Protein AF-A0A820DUG7-F1 (afdb_monomer_lite)

Organism: NCBI:txid392033

Secondary structure (DSSP, 8-state):
-HHHHHHHHPBPTTT-SBSS-HHHHHHH-TT---THHHHHHHHHHHTTS-HHHHHHHHHHHHHHHHHHHHHTT----HHHHHHHHHHHHHHTT-TT----HHHHHHHHHHTT-------

InterPro domains:
  IPR006600 HTH CenpB-type DNA-binding domain [PF03221] (88-116)
  IPR006600 HTH CenpB-type DNA-binding domain [PS51253] (46-117)
  IPR006600 HTH CenpB-type DNA-binding domain [SM00674] (52-117)
  IPR009057 Homedomain-like superfamily [SSF46689] (50-112)

pLDDT: mean 90.86, std 7.42, range [44.0, 97.75]

Radius of gyration: 20.87 Å; chains: 1; bounding box: 54×28×51 Å

Structure (mmCIF, N/CA/C/O backbone):
data_AF-A0A820DUG7-F1
#
_entry.id   AF-A0A820DUG7-F1
#
loop_
_atom_site.group_PDB
_atom_site.id
_atom_site.type_symbol
_atom_site.label_atom_id
_atom_site.label_alt_id
_atom_site.label_comp_id
_atom_site.label_asym_id
_atom_site.label_entity_id
_atom_site.label_seq_id
_atom_site.pdbx_PDB_ins_code
_atom_site.Cartn_x
_atom_site.Cartn_y
_atom_site.Cartn_z
_atom_site.occupancy
_atom_site.B_iso_or_equiv
_atom_site.auth_seq_id
_atom_site.auth_comp_id
_atom_site.auth_asym_id
_atom_site.auth_atom_id
_atom_site.pdbx_PDB_model_num
ATOM 1 N N . MET A 1 1 ? 4.275 -0.801 -13.994 1.00 83.00 1 MET A N 1
ATOM 2 C CA . MET A 1 1 ? 5.744 -0.666 -13.839 1.00 83.00 1 MET A CA 1
ATOM 3 C C . MET A 1 1 ? 6.481 -1.793 -14.549 1.00 83.00 1 MET A C 1
ATOM 5 O O . MET A 1 1 ? 7.192 -1.485 -15.493 1.00 83.00 1 MET A O 1
ATOM 9 N N . LYS A 1 2 ? 6.236 -3.064 -14.194 1.00 86.31 2 LYS A N 1
ATOM 10 C CA . LYS A 1 2 ? 6.869 -4.254 -14.802 1.00 86.31 2 LYS A CA 1
ATOM 11 C C . LYS A 1 2 ? 6.912 -4.239 -16.340 1.00 86.31 2 LYS A C 1
ATOM 13 O O . LYS A 1 2 ? 7.987 -4.151 -16.907 1.00 86.31 2 LYS A O 1
ATOM 18 N N . ARG A 1 3 ? 5.758 -4.070 -16.998 1.00 90.38 3 ARG A N 1
ATOM 19 C CA . ARG A 1 3 ? 5.651 -3.943 -18.469 1.00 90.38 3 ARG A CA 1
ATOM 20 C C . ARG A 1 3 ? 6.579 -2.894 -19.108 1.00 90.38 3 ARG A C 1
ATOM 22 O O . ARG A 1 3 ? 7.010 -3.077 -20.239 1.00 90.38 3 ARG A O 1
ATOM 29 N N . VAL A 1 4 ? 6.833 -1.771 -18.430 1.00 91.00 4 VAL A N 1
ATOM 30 C CA . VAL A 1 4 ? 7.718 -0.713 -18.955 1.00 91.00 4 VAL A CA 1
ATOM 31 C C . VAL A 1 4 ? 9.176 -1.152 -18.857 1.00 91.00 4 VAL A C 1
ATOM 33 O O . VAL A 1 4 ? 9.933 -0.937 -19.798 1.00 91.00 4 VAL A O 1
ATOM 36 N N . VAL A 1 5 ? 9.551 -1.761 -17.729 1.00 91.38 5 VAL A N 1
ATOM 37 C CA . VAL A 1 5 ? 10.900 -2.287 -17.487 1.00 91.38 5 VAL A CA 1
ATOM 38 C C . VAL A 1 5 ? 11.205 -3.403 -18.481 1.00 91.38 5 VAL A C 1
ATOM 40 O O . VAL A 1 5 ? 12.170 -3.277 -19.224 1.00 91.38 5 VAL A O 1
ATOM 43 N N . ASP A 1 6 ? 10.320 -4.395 -18.604 1.00 92.19 6 ASP A N 1
ATOM 44 C CA . 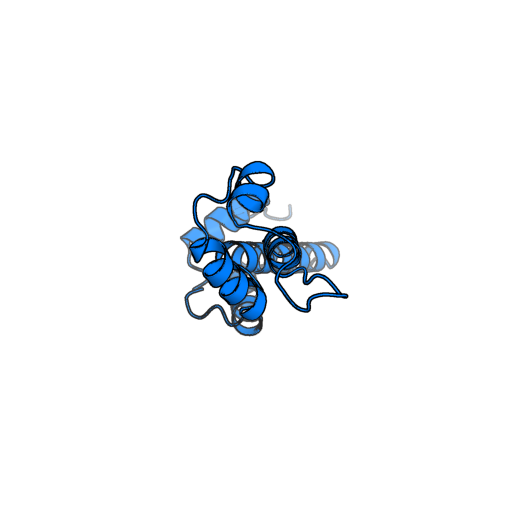ASP A 1 6 ? 10.483 -5.517 -19.539 1.00 92.19 6 ASP A CA 1
ATOM 45 C C . ASP A 1 6 ? 10.647 -5.019 -20.984 1.00 92.19 6 ASP A C 1
ATOM 47 O O . ASP A 1 6 ? 11.536 -5.447 -21.713 1.00 92.19 6 ASP A O 1
ATOM 51 N N . TYR A 1 7 ? 9.838 -4.034 -21.390 1.00 91.56 7 TYR A N 1
ATOM 52 C CA . TYR A 1 7 ? 9.919 -3.438 -22.726 1.00 91.56 7 TYR A CA 1
ATOM 53 C C . TYR A 1 7 ? 11.217 -2.656 -22.975 1.00 91.56 7 TYR A C 1
ATOM 55 O O . TYR A 1 7 ? 11.686 -2.583 -24.115 1.00 91.56 7 TYR A O 1
ATOM 63 N N . TYR A 1 8 ? 11.765 -2.013 -21.941 1.00 89.94 8 TYR A N 1
ATOM 64 C CA . TYR A 1 8 ? 13.037 -1.294 -22.021 1.00 89.94 8 TYR A CA 1
ATOM 65 C C . TYR A 1 8 ? 14.234 -2.257 -22.034 1.00 89.94 8 TYR A C 1
ATOM 67 O O . TYR A 1 8 ? 15.224 -1.983 -22.712 1.00 89.94 8 TYR A O 1
ATOM 75 N N . ASP A 1 9 ? 14.117 -3.383 -21.330 1.00 90.12 9 ASP A N 1
ATOM 76 C CA . ASP A 1 9 ? 15.169 -4.389 -21.171 1.00 90.12 9 ASP A CA 1
ATOM 77 C C . ASP A 1 9 ? 15.180 -5.453 -22.281 1.00 90.12 9 ASP A C 1
ATOM 79 O O . ASP A 1 9 ? 16.089 -6.275 -22.321 1.00 90.12 9 ASP A O 1
ATOM 83 N N . GLU A 1 10 ? 14.249 -5.405 -23.242 1.00 93.06 10 GLU A N 1
ATOM 84 C CA . GLU A 1 10 ? 14.292 -6.253 -24.440 1.00 93.06 10 GLU A CA 1
ATOM 85 C C . GLU A 1 10 ? 15.624 -6.098 -25.207 1.00 93.06 10 GLU A C 1
ATOM 87 O O . GLU A 1 10 ? 15.983 -5.016 -25.692 1.00 93.06 10 GLU A O 1
ATOM 92 N N . ILE A 1 11 ? 16.331 -7.217 -25.376 1.00 92.44 11 ILE A N 1
ATOM 93 C CA . ILE A 1 11 ? 17.589 -7.326 -26.124 1.00 92.44 11 ILE A CA 1
ATOM 94 C C . ILE A 1 11 ? 17.309 -7.906 -27.514 1.00 92.44 11 ILE A C 1
ATOM 96 O O . ILE A 1 11 ? 16.408 -8.724 -27.698 1.00 92.44 11 ILE A O 1
ATOM 100 N N . ASN A 1 12 ? 18.056 -7.452 -28.521 1.00 89.25 12 ASN A N 1
ATOM 101 C CA . ASN A 1 12 ? 18.016 -8.049 -29.849 1.00 89.25 12 ASN A CA 1
ATOM 102 C C . ASN A 1 12 ? 18.851 -9.348 -29.848 1.00 89.25 12 ASN A C 1
ATOM 104 O O . ASN A 1 12 ? 20.048 -9.275 -29.556 1.00 89.25 12 ASN A O 1
ATOM 108 N N . PRO A 1 13 ? 18.265 -10.507 -30.202 1.00 87.19 13 PRO A N 1
ATOM 109 C CA . PRO A 1 13 ? 18.931 -11.806 -30.086 1.00 87.19 13 PRO A CA 1
ATOM 110 C C . PRO A 1 13 ? 20.164 -11.951 -30.987 1.00 87.19 13 PRO A C 1
ATOM 112 O O . PRO A 1 13 ? 21.055 -12.724 -30.667 1.00 87.19 13 PRO A O 1
ATOM 115 N N . ILE A 1 14 ? 20.244 -11.192 -32.086 1.00 87.06 14 ILE A N 1
ATOM 116 C CA . ILE A 1 14 ? 21.338 -11.296 -33.065 1.00 87.06 14 ILE A CA 1
ATOM 117 C C . ILE A 1 14 ? 22.529 -10.427 -32.654 1.00 87.06 14 ILE A C 1
ATOM 119 O O . ILE A 1 14 ? 23.681 -10.813 -32.798 1.00 87.06 14 ILE A O 1
ATOM 123 N N . THR A 1 15 ? 22.256 -9.220 -32.156 1.00 87.12 15 THR A N 1
ATOM 124 C CA . THR A 1 15 ? 23.304 -8.218 -31.890 1.00 87.12 15 THR A CA 1
ATOM 125 C C . THR A 1 15 ? 23.707 -8.134 -30.421 1.00 87.12 15 THR A C 1
ATOM 127 O O . THR A 1 15 ? 24.662 -7.429 -30.104 1.00 87.12 15 THR A O 1
ATOM 130 N N . GLY A 1 16 ? 22.953 -8.763 -29.509 1.00 85.75 16 GLY A N 1
ATOM 131 C CA . GLY A 1 16 ? 23.168 -8.697 -28.056 1.00 85.75 16 GLY A CA 1
ATOM 132 C C . GLY A 1 16 ? 22.956 -7.305 -27.442 1.00 85.75 16 GLY A C 1
ATOM 133 O O . GLY A 1 16 ? 23.074 -7.122 -26.233 1.00 85.75 16 GLY A O 1
ATOM 134 N N . LYS A 1 17 ? 22.625 -6.300 -28.259 1.00 87.38 17 LYS A N 1
ATOM 135 C CA . LYS A 1 17 ? 22.383 -4.919 -27.833 1.00 87.38 17 LYS A CA 1
ATOM 136 C C . LYS A 1 17 ? 20.914 -4.722 -27.478 1.00 87.38 17 LYS A C 1
ATOM 138 O O . LYS A 1 17 ? 20.031 -5.422 -27.978 1.00 87.38 17 LYS A O 1
ATOM 143 N N . ARG A 1 18 ? 20.636 -3.707 -26.653 1.00 87.25 18 ARG A N 1
ATOM 144 C CA . ARG A 1 18 ? 19.258 -3.277 -26.374 1.00 87.25 18 ARG A CA 1
ATOM 145 C C . ARG A 1 18 ? 18.515 -3.029 -27.681 1.00 87.25 18 ARG A C 1
ATOM 147 O O . ARG A 1 18 ? 18.994 -2.299 -28.548 1.00 8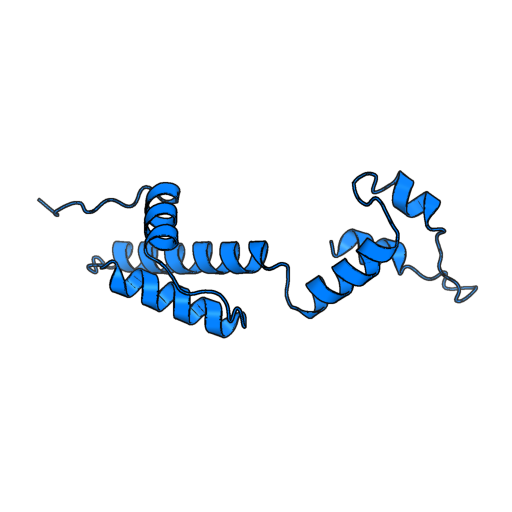7.25 18 ARG A O 1
ATOM 154 N N . LYS A 1 19 ? 17.318 -3.597 -27.788 1.00 90.94 19 LYS A N 1
ATOM 155 C CA . LYS A 1 19 ? 16.495 -3.532 -28.996 1.00 90.94 19 LYS A CA 1
ATOM 156 C C . LYS A 1 19 ? 15.990 -2.119 -29.285 1.00 90.94 19 LYS A C 1
ATOM 158 O O . LYS A 1 19 ? 15.736 -1.788 -30.439 1.00 90.94 19 LYS A O 1
ATOM 163 N N . ARG A 1 20 ? 15.804 -1.287 -28.252 1.00 89.00 20 ARG A N 1
ATOM 164 C CA . ARG A 1 20 ? 15.128 0.014 -28.368 1.00 89.00 20 ARG A CA 1
ATOM 165 C C . ARG A 1 20 ? 15.922 1.149 -27.738 1.00 89.00 20 ARG A C 1
ATOM 167 O O . ARG A 1 20 ? 16.523 1.001 -26.678 1.00 89.00 20 ARG A O 1
ATOM 174 N N . LYS A 1 21 ? 15.854 2.319 -28.379 1.00 91.31 21 LYS A N 1
ATOM 175 C CA . LYS A 1 21 ? 16.327 3.587 -27.812 1.00 91.31 21 LYS A CA 1
ATOM 176 C C . LYS A 1 21 ? 15.297 4.131 -26.821 1.00 91.31 21 LYS A C 1
ATOM 178 O O . LYS A 1 21 ? 14.101 3.863 -26.939 1.00 91.31 21 LYS A O 1
ATOM 183 N N . TRP A 1 22 ? 15.750 4.972 -25.891 1.00 90.00 22 TRP A N 1
ATOM 184 C CA . TRP A 1 22 ? 14.875 5.613 -24.906 1.00 90.00 22 TRP A CA 1
ATOM 185 C C . TRP A 1 22 ? 13.701 6.375 -25.542 1.00 90.00 22 TRP A C 1
ATOM 187 O O . TRP A 1 22 ? 12.574 6.245 -25.076 1.00 90.00 22 TRP A O 1
ATOM 197 N N . GLN A 1 23 ? 13.935 7.107 -26.636 1.00 91.81 23 GLN A N 1
ATOM 198 C CA . GLN A 1 23 ? 12.882 7.884 -27.307 1.00 91.81 23 GLN A CA 1
ATOM 199 C C . GLN A 1 23 ? 11.693 7.012 -27.741 1.00 91.81 23 GLN A C 1
ATOM 201 O O . GLN A 1 23 ? 10.541 7.396 -27.561 1.00 91.81 23 GLN A O 1
ATOM 206 N N . THR A 1 24 ? 11.955 5.791 -28.214 1.00 92.56 24 THR A N 1
ATOM 207 C CA . THR A 1 24 ? 10.912 4.818 -28.575 1.00 92.56 24 THR A CA 1
ATOM 208 C C . THR A 1 24 ? 10.103 4.369 -27.355 1.00 92.56 24 THR A C 1
ATOM 210 O O . THR A 1 24 ? 8.893 4.164 -27.445 1.00 92.56 24 THR A O 1
ATOM 213 N N . VAL A 1 25 ? 10.756 4.221 -26.200 1.00 91.38 25 VAL A N 1
ATOM 214 C CA . VAL A 1 25 ? 10.090 3.870 -24.937 1.00 91.38 25 VAL A CA 1
ATOM 215 C C . VAL A 1 25 ? 9.239 5.033 -24.433 1.00 91.38 25 VAL A C 1
ATOM 217 O O . VAL A 1 25 ? 8.081 4.808 -24.089 1.00 91.38 25 VAL A O 1
ATOM 220 N N . LYS A 1 26 ? 9.754 6.268 -24.480 1.00 93.06 26 LYS A N 1
ATOM 221 C CA . LYS A 1 26 ? 9.015 7.486 -24.112 1.00 93.06 26 LYS A CA 1
ATOM 222 C C . LYS A 1 26 ? 7.777 7.696 -24.987 1.00 93.06 26 LYS A C 1
ATOM 224 O O . LYS A 1 26 ? 6.716 8.015 -24.462 1.00 93.06 26 LYS A O 1
ATOM 229 N N . HIS A 1 27 ? 7.883 7.463 -26.296 1.00 93.19 27 HIS A N 1
ATOM 230 C CA . HIS A 1 27 ? 6.748 7.583 -27.214 1.00 93.19 27 HIS A CA 1
ATOM 231 C C . HIS A 1 27 ? 5.607 6.617 -26.854 1.00 93.19 27 HIS A C 1
ATOM 233 O O . HIS A 1 27 ? 4.443 7.007 -26.846 1.00 93.19 27 HIS A O 1
ATOM 239 N N . ARG A 1 28 ? 5.931 5.362 -26.506 1.00 93.06 28 ARG A N 1
ATOM 240 C CA . ARG A 1 28 ? 4.931 4.360 -26.096 1.00 93.06 28 ARG A CA 1
ATOM 241 C C . ARG A 1 28 ? 4.394 4.607 -24.686 1.00 93.06 28 ARG A C 1
ATOM 243 O O . ARG A 1 28 ? 3.217 4.386 -24.422 1.00 93.06 28 ARG A O 1
ATOM 250 N N . PHE A 1 29 ? 5.262 5.024 -23.771 1.00 92.50 29 PHE A N 1
ATOM 251 C CA . PHE A 1 29 ? 4.949 5.225 -22.362 1.00 92.50 29 PHE A CA 1
ATOM 252 C C . PHE A 1 29 ? 5.113 6.695 -21.989 1.00 92.50 29 PHE A C 1
ATOM 254 O O . PHE A 1 29 ? 5.984 7.058 -21.203 1.00 92.50 29 PHE A O 1
ATOM 261 N N . GLN A 1 30 ? 4.225 7.532 -22.524 1.00 91.56 30 GLN A N 1
ATOM 262 C CA . GLN A 1 30 ? 4.284 8.991 -22.370 1.00 91.56 30 GLN A CA 1
ATOM 263 C C . GLN A 1 30 ? 4.260 9.456 -20.904 1.00 91.56 30 GLN A C 1
ATOM 265 O O . GLN A 1 30 ? 4.826 10.491 -20.568 1.00 91.56 30 GLN A O 1
ATOM 270 N N . ARG A 1 31 ? 3.665 8.657 -20.006 1.00 91.81 31 ARG A N 1
ATOM 271 C CA . ARG A 1 31 ? 3.618 8.925 -18.556 1.00 91.81 31 ARG A CA 1
ATOM 272 C C . ARG A 1 31 ? 4.957 8.704 -17.840 1.00 91.81 31 ARG A C 1
ATOM 274 O O . ARG A 1 31 ? 5.046 8.990 -16.651 1.00 91.81 31 ARG A O 1
ATOM 281 N N . VAL A 1 32 ? 5.974 8.161 -18.516 1.00 91.00 32 VAL A N 1
ATOM 282 C CA . VAL A 1 32 ? 7.310 7.926 -17.951 1.00 91.00 32 VAL A CA 1
ATOM 283 C C . VAL A 1 32 ? 8.253 9.015 -18.474 1.00 91.00 32 VAL A C 1
ATOM 285 O O . VAL A 1 32 ? 8.715 8.935 -19.612 1.00 91.00 32 VAL A O 1
ATOM 288 N N . PRO A 1 33 ? 8.542 10.052 -17.671 1.00 87.94 33 PRO A N 1
ATOM 289 C CA . PRO A 1 33 ? 9.185 11.263 -18.173 1.00 87.94 33 PRO A CA 1
ATOM 290 C C . PRO A 1 33 ? 10.667 11.063 -18.505 1.00 87.94 33 PRO A C 1
ATOM 292 O O . PRO A 1 33 ? 11.168 11.652 -19.464 1.00 87.94 33 PRO A O 1
ATOM 295 N N . ASN A 1 34 ? 11.376 10.235 -17.729 1.00 90.44 34 ASN A N 1
ATOM 296 C CA . ASN A 1 34 ? 12.826 10.090 -17.824 1.00 90.44 34 ASN A CA 1
ATOM 297 C C . ASN A 1 34 ? 13.299 8.620 -17.725 1.00 90.44 34 ASN A C 1
ATOM 299 O O . ASN A 1 34 ? 12.590 7.778 -17.165 1.00 90.44 34 ASN A O 1
ATOM 303 N N . PRO A 1 35 ? 14.511 8.299 -18.226 1.00 88.38 35 PRO A N 1
ATOM 304 C CA . PRO A 1 35 ? 15.075 6.950 -18.131 1.00 88.38 35 PRO A CA 1
ATOM 305 C C . PRO A 1 35 ? 15.356 6.516 -16.688 1.00 88.38 35 PRO A C 1
ATOM 307 O O . PRO A 1 35 ? 15.301 5.330 -16.374 1.00 88.38 35 PRO A O 1
ATOM 310 N N . GLN A 1 36 ? 15.637 7.466 -15.792 1.00 90.06 36 GLN A N 1
ATOM 311 C CA . GLN A 1 36 ? 15.916 7.193 -14.377 1.00 90.06 36 GLN A CA 1
ATOM 312 C C . GLN A 1 36 ? 14.717 6.545 -13.663 1.00 90.06 36 GLN A C 1
ATOM 314 O O . GLN A 1 36 ? 14.899 5.760 -12.729 1.00 90.06 36 GLN A O 1
ATOM 319 N N . CYS A 1 37 ? 13.491 6.796 -14.139 1.00 91.12 37 CYS A N 1
ATOM 320 C CA . CYS A 1 37 ? 12.293 6.105 -13.674 1.00 91.12 37 CYS A CA 1
ATOM 321 C C . CYS A 1 37 ? 12.398 4.587 -13.842 1.00 91.12 37 CYS A C 1
ATOM 323 O O . CYS A 1 37 ? 11.877 3.868 -12.998 1.00 91.12 37 CYS A O 1
ATOM 325 N N . ILE A 1 38 ? 13.095 4.083 -14.867 1.00 91.69 38 ILE A N 1
ATOM 326 C CA . ILE A 1 38 ? 13.277 2.639 -15.069 1.00 91.69 38 ILE A CA 1
ATOM 327 C C . ILE A 1 38 ? 14.076 2.036 -13.914 1.0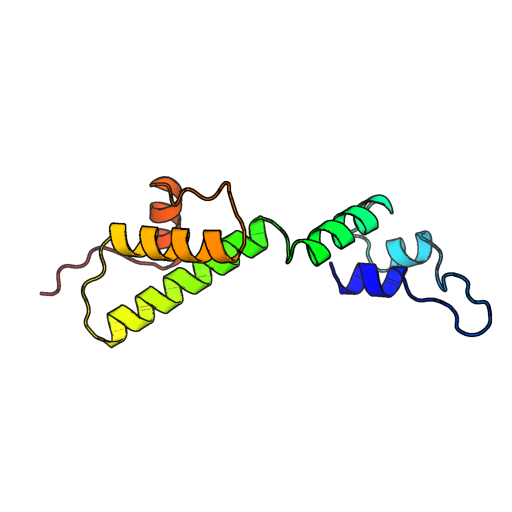0 91.69 38 ILE A C 1
ATOM 329 O O . ILE A 1 38 ? 13.644 1.048 -13.327 1.00 91.69 38 ILE A O 1
ATOM 333 N N . THR A 1 39 ? 15.182 2.669 -13.514 1.00 91.44 39 THR A N 1
ATOM 334 C CA . THR A 1 39 ? 15.970 2.241 -12.347 1.00 91.44 39 THR A CA 1
ATOM 335 C C . THR A 1 39 ? 15.125 2.249 -11.075 1.00 91.44 39 THR A C 1
ATOM 337 O O . THR A 1 39 ? 15.167 1.303 -10.291 1.00 91.44 39 THR A O 1
ATOM 340 N N . ARG A 1 40 ? 14.304 3.287 -10.879 1.00 91.12 40 ARG A N 1
ATOM 341 C CA . ARG A 1 40 ? 13.371 3.368 -9.746 1.00 91.12 40 ARG A CA 1
ATOM 342 C C . ARG A 1 40 ? 12.309 2.262 -9.793 1.00 91.12 40 ARG A C 1
ATOM 344 O O . ARG A 1 40 ? 12.005 1.672 -8.762 1.00 91.12 40 ARG A O 1
ATOM 351 N N . PHE A 1 41 ? 11.771 1.953 -10.971 1.00 92.50 41 PHE A N 1
ATOM 352 C CA . PHE A 1 41 ? 10.808 0.868 -11.153 1.00 92.50 41 PHE A CA 1
ATOM 353 C C . PHE A 1 41 ? 11.425 -0.501 -10.876 1.00 92.50 41 PHE A C 1
ATOM 355 O O . PHE A 1 41 ? 10.749 -1.310 -10.251 1.00 92.50 41 PHE A O 1
ATOM 362 N N . ARG A 1 42 ? 12.686 -0.747 -11.258 1.00 91.50 42 ARG A N 1
ATOM 363 C CA . ARG A 1 42 ? 13.403 -1.982 -10.891 1.00 91.50 42 ARG A CA 1
ATOM 364 C C . ARG A 1 42 ? 13.487 -2.146 -9.379 1.00 91.50 42 ARG A C 1
ATOM 366 O O . ARG A 1 42 ? 13.009 -3.151 -8.870 1.00 91.50 42 ARG A O 1
ATOM 373 N N . LYS A 1 43 ? 13.927 -1.102 -8.665 1.00 91.31 43 LYS A N 1
ATOM 374 C CA . LYS A 1 43 ? 13.953 -1.098 -7.191 1.00 91.31 43 LYS A CA 1
ATOM 375 C C . LYS A 1 43 ? 12.584 -1.401 -6.582 1.00 91.31 43 LYS A C 1
ATOM 377 O O . LYS A 1 43 ? 12.497 -2.121 -5.598 1.00 91.31 43 LYS A O 1
ATOM 382 N N . TYR A 1 44 ? 11.504 -0.863 -7.151 1.00 90.69 44 TYR A N 1
ATOM 383 C CA . TYR A 1 44 ? 10.152 -1.167 -6.677 1.00 90.6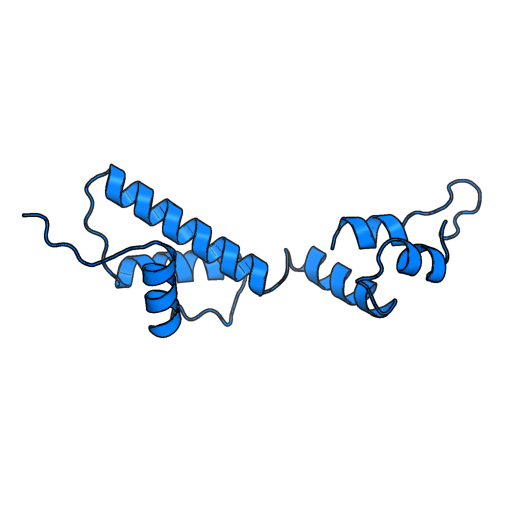9 44 TYR A CA 1
ATOM 384 C C . TYR A 1 44 ? 9.722 -2.596 -6.969 1.00 90.69 44 TYR A C 1
ATOM 386 O O . TYR A 1 44 ? 9.068 -3.191 -6.128 1.00 90.69 44 TYR A O 1
ATOM 394 N N . ILE A 1 45 ? 10.073 -3.154 -8.125 1.00 88.94 45 ILE A N 1
ATOM 395 C CA . ILE A 1 45 ? 9.758 -4.548 -8.451 1.00 88.94 45 ILE A CA 1
ATOM 396 C C . ILE A 1 45 ? 10.522 -5.491 -7.515 1.00 88.94 45 ILE A C 1
ATOM 398 O O . ILE A 1 45 ? 9.906 -6.374 -6.930 1.00 88.94 45 ILE A O 1
ATOM 402 N N . GLU A 1 46 ? 11.819 -5.254 -7.311 1.00 88.62 46 GLU A N 1
ATOM 403 C CA . GLU A 1 46 ? 12.662 -6.007 -6.372 1.00 88.62 46 GLU A CA 1
ATOM 404 C C . GLU A 1 46 ? 12.149 -5.902 -4.930 1.00 88.62 46 GLU A C 1
ATOM 406 O O . GLU A 1 46 ? 12.089 -6.895 -4.215 1.00 88.62 46 GLU A O 1
ATOM 411 N N . ALA A 1 47 ? 11.696 -4.716 -4.512 1.00 86.25 47 ALA A N 1
ATOM 412 C CA . ALA A 1 47 ? 11.124 -4.498 -3.185 1.00 86.25 47 ALA A CA 1
ATOM 413 C C . ALA A 1 47 ? 9.698 -5.062 -3.011 1.00 86.25 47 ALA A C 1
ATOM 415 O O . ALA A 1 47 ? 9.093 -4.840 -1.957 1.00 86.25 47 ALA A O 1
ATOM 416 N N . GLY A 1 48 ? 9.137 -5.749 -4.013 1.00 84.75 48 GLY A N 1
ATOM 417 C CA . GLY A 1 48 ? 7.794 -6.336 -3.953 1.00 84.75 48 GLY A CA 1
ATOM 418 C C . GLY A 1 48 ? 6.655 -5.327 -4.129 1.00 84.75 48 GLY A C 1
ATOM 419 O O . GLY A 1 48 ? 5.554 -5.544 -3.643 1.00 84.75 48 GLY A O 1
ATOM 420 N N . GLY A 1 49 ? 6.913 -4.200 -4.788 1.00 89.06 49 GLY A N 1
ATOM 421 C CA . GLY A 1 49 ? 5.935 -3.160 -5.098 1.00 89.06 49 GLY A CA 1
ATOM 422 C C . GLY A 1 49 ? 6.244 -1.803 -4.467 1.00 89.06 49 GLY A C 1
ATOM 423 O O . GLY A 1 49 ? 7.221 -1.594 -3.747 1.00 89.06 49 GLY A O 1
ATOM 424 N N . THR A 1 50 ? 5.384 -0.833 -4.764 1.00 90.69 50 THR A N 1
ATOM 425 C CA . THR A 1 50 ? 5.449 0.508 -4.161 1.00 90.69 50 THR A CA 1
ATOM 426 C C . THR A 1 50 ? 4.867 0.518 -2.751 1.00 90.69 50 THR A C 1
ATOM 428 O O . THR A 1 50 ? 4.007 -0.292 -2.422 1.00 90.69 50 THR A O 1
ATOM 431 N N . LYS A 1 51 ? 5.263 1.500 -1.928 1.00 89.75 51 LYS A N 1
ATOM 432 C CA . LYS A 1 51 ? 4.685 1.704 -0.585 1.00 89.75 51 LYS A CA 1
ATOM 433 C C . LYS A 1 51 ? 3.156 1.789 -0.622 1.00 89.75 51 LYS A C 1
ATOM 435 O O . LYS A 1 51 ? 2.507 1.183 0.216 1.00 89.75 51 LYS A O 1
ATOM 440 N N . LYS A 1 52 ? 2.594 2.493 -1.614 1.00 90.50 52 LYS A N 1
ATOM 441 C CA . LYS A 1 52 ? 1.142 2.578 -1.806 1.00 90.50 52 LYS A CA 1
ATOM 442 C C . LYS A 1 52 ? 0.525 1.202 -2.063 1.00 90.50 52 LYS A C 1
ATOM 444 O O . LYS A 1 52 ? -0.395 0.847 -1.349 1.00 90.50 52 LYS A O 1
ATOM 449 N N . GLN A 1 53 ? 1.060 0.436 -3.015 1.00 92.19 53 GLN A N 1
ATOM 450 C CA . 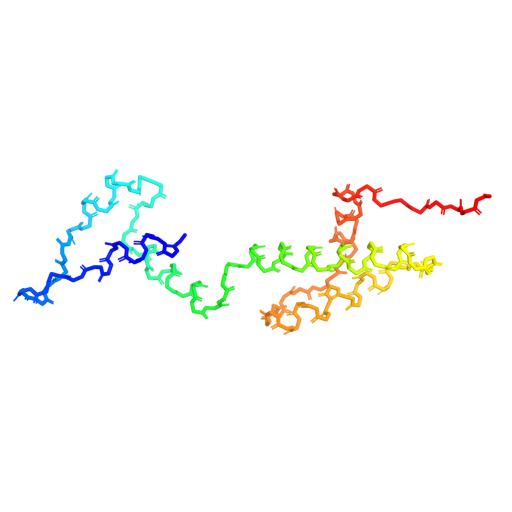GLN A 1 53 ? 0.557 -0.913 -3.306 1.00 92.19 53 GLN A CA 1
ATOM 451 C C . GLN A 1 53 ? 0.581 -1.800 -2.066 1.00 92.19 53 GLN A C 1
ATOM 453 O O . GLN A 1 53 ? -0.418 -2.416 -1.754 1.00 92.19 53 GLN A O 1
ATOM 458 N N . LYS A 1 54 ? 1.670 -1.772 -1.297 1.00 93.12 54 LYS A N 1
ATOM 459 C CA . LYS A 1 54 ? 1.757 -2.546 -0.057 1.00 93.12 54 LYS A CA 1
ATOM 460 C C . LYS A 1 54 ? 0.739 -2.106 1.000 1.00 93.12 54 LYS A C 1
ATOM 462 O O . LYS A 1 54 ? 0.244 -2.941 1.740 1.00 93.12 54 LYS A O 1
ATOM 467 N N . ILE A 1 55 ? 0.439 -0.809 1.106 1.00 93.25 55 ILE A N 1
ATOM 468 C CA . ILE A 1 55 ? -0.629 -0.317 1.994 1.00 93.25 55 ILE A CA 1
ATOM 469 C C . ILE A 1 55 ? -1.996 -0.786 1.487 1.00 93.25 55 ILE A C 1
ATOM 471 O O . ILE A 1 55 ? -2.814 -1.208 2.297 1.00 93.25 55 ILE A O 1
ATOM 475 N N . ASP A 1 56 ? -2.224 -0.737 0.174 1.00 94.00 56 ASP A N 1
ATOM 476 C CA . ASP A 1 56 ? -3.449 -1.239 -0.449 1.00 94.00 56 ASP A CA 1
ATOM 477 C C . ASP A 1 56 ? -3.579 -2.771 -0.211 1.00 94.00 56 ASP A C 1
ATOM 479 O O . ASP A 1 56 ? -4.655 -3.248 0.129 1.00 94.00 56 ASP A O 1
ATOM 483 N N . ASP A 1 57 ? -2.481 -3.537 -0.250 1.00 95.12 57 ASP A N 1
ATOM 484 C CA . ASP A 1 57 ? -2.460 -4.975 0.073 1.00 95.12 57 ASP A CA 1
ATOM 485 C C . ASP A 1 57 ? -2.784 -5.251 1.554 1.00 95.12 57 ASP A C 1
ATOM 487 O O . ASP A 1 57 ? -3.469 -6.223 1.877 1.00 95.12 57 ASP A O 1
ATOM 491 N N . VAL A 1 58 ? -2.299 -4.402 2.472 1.00 96.25 58 VAL A N 1
ATOM 492 C CA . VAL A 1 58 ? -2.685 -4.458 3.894 1.00 96.25 58 VAL A CA 1
ATOM 493 C C . VAL A 1 58 ? -4.178 -4.186 4.046 1.00 96.25 58 VAL A C 1
ATOM 495 O O . VAL A 1 58 ? -4.846 -4.896 4.790 1.00 96.25 58 VAL A O 1
ATOM 498 N N . ASP A 1 59 ? -4.699 -3.180 3.347 1.00 95.81 59 ASP A N 1
ATOM 499 C CA . ASP A 1 59 ? -6.112 -2.800 3.383 1.00 95.81 59 ASP A CA 1
ATOM 500 C C . ASP A 1 59 ? -7.019 -3.954 2.933 1.00 95.81 59 ASP A C 1
ATOM 502 O O . ASP A 1 59 ? -7.920 -4.348 3.673 1.00 95.81 59 ASP A O 1
ATOM 506 N N . ILE A 1 60 ? -6.704 -4.562 1.784 1.00 97.06 60 ILE A N 1
ATOM 507 C CA . ILE A 1 60 ? -7.424 -5.721 1.239 1.00 97.06 60 ILE A CA 1
ATOM 508 C C . ILE A 1 60 ? -7.394 -6.889 2.228 1.00 97.06 60 ILE A C 1
ATOM 510 O O . ILE A 1 60 ? -8.433 -7.473 2.519 1.00 97.06 60 ILE A O 1
ATOM 514 N N . TYR A 1 61 ? -6.221 -7.207 2.783 1.00 97.75 61 TYR A N 1
ATOM 515 C CA . TYR A 1 61 ? -6.083 -8.298 3.748 1.00 97.75 61 TYR A CA 1
ATOM 516 C C . TYR A 1 61 ? -6.926 -8.081 5.010 1.00 97.75 61 TYR A C 1
ATOM 518 O O . TYR A 1 61 ? -7.590 -9.000 5.478 1.00 97.75 61 TYR A O 1
ATOM 526 N N . VAL A 1 62 ? -6.900 -6.877 5.587 1.00 97.38 62 VAL A N 1
ATOM 527 C CA . VAL A 1 62 ? -7.660 -6.584 6.812 1.00 97.38 62 VAL A CA 1
ATOM 528 C C . VAL A 1 62 ? -9.160 -6.656 6.544 1.00 97.38 62 VAL A C 1
ATOM 530 O O . VAL A 1 62 ? -9.901 -7.148 7.394 1.00 97.38 62 VAL A O 1
ATOM 533 N N . TYR A 1 63 ? -9.605 -6.196 5.374 1.00 97.19 63 TYR A N 1
ATOM 534 C CA . TYR A 1 63 ? -11.008 -6.278 4.987 1.00 97.19 63 TYR A CA 1
ATOM 535 C C . TYR A 1 63 ? -11.471 -7.725 4.781 1.00 97.19 63 TYR A C 1
ATOM 537 O O . TYR A 1 63 ? -12.509 -8.111 5.308 1.00 97.19 63 TYR A O 1
ATOM 545 N N . ASP A 1 64 ? -10.663 -8.554 4.125 1.00 97.44 64 ASP A N 1
ATOM 546 C CA . ASP A 1 64 ? -10.929 -9.987 3.967 1.00 97.44 64 ASP A CA 1
ATOM 547 C C . ASP A 1 64 ? -11.064 -10.703 5.326 1.00 97.44 64 ASP A C 1
ATOM 549 O O . ASP A 1 64 ? -12.035 -11.415 5.578 1.00 97.44 64 ASP A O 1
ATOM 553 N N . GLN A 1 65 ? -10.154 -10.431 6.271 1.00 96.94 65 GLN A N 1
ATOM 554 C CA . GLN A 1 65 ? -10.254 -10.964 7.637 1.00 96.94 65 GLN A CA 1
ATOM 555 C C . GLN A 1 65 ? -11.514 -10.485 8.372 1.00 96.94 65 GLN A C 1
ATOM 557 O O . GLN A 1 65 ? -12.123 -11.248 9.124 1.00 96.94 65 GLN A O 1
ATOM 562 N N . PHE A 1 66 ? -11.920 -9.234 8.151 1.00 95.56 66 PHE A N 1
ATOM 563 C CA . PHE A 1 66 ? -13.150 -8.691 8.714 1.00 95.56 66 PHE A CA 1
ATOM 564 C C . PHE A 1 66 ? -14.392 -9.393 8.156 1.00 95.56 66 PHE A C 1
ATOM 566 O O . PHE A 1 66 ? -15.234 -9.826 8.942 1.00 95.56 66 PHE A O 1
ATOM 573 N N . GLU A 1 67 ? -14.494 -9.560 6.836 1.00 95.31 67 GLU A N 1
ATOM 574 C CA . GLU A 1 67 ? -15.597 -10.286 6.194 1.00 95.31 67 GLU A CA 1
ATOM 575 C C . GLU A 1 67 ? -15.657 -11.736 6.687 1.00 95.31 67 GLU A C 1
ATOM 577 O O . GLU A 1 67 ? -16.717 -12.210 7.098 1.00 95.31 67 GLU A O 1
ATOM 582 N N . HIS A 1 68 ? -14.513 -12.420 6.778 1.00 95.94 68 HIS A N 1
ATOM 583 C CA . HIS A 1 68 ? -14.440 -13.756 7.369 1.00 95.94 68 HIS A CA 1
ATOM 584 C C . HIS A 1 68 ? -14.954 -13.794 8.813 1.00 95.94 68 HIS A C 1
ATOM 586 O O . HIS A 1 68 ? -15.718 -14.692 9.171 1.00 95.94 68 HIS A O 1
ATOM 592 N N . ALA A 1 69 ? -14.581 -12.833 9.657 1.00 94.56 69 ALA A N 1
ATOM 593 C CA . ALA A 1 69 ? -15.084 -12.762 11.026 1.00 94.56 69 ALA A CA 1
ATOM 594 C C . ALA A 1 69 ? -16.597 -12.489 11.070 1.00 94.56 69 ALA A C 1
ATOM 596 O O . ALA A 1 69 ? -17.309 -13.124 11.851 1.00 94.56 69 ALA A O 1
ATOM 597 N N . ARG A 1 70 ? -17.111 -11.620 10.187 1.00 91.38 70 ARG A N 1
ATOM 598 C CA . ARG A 1 70 ? -18.551 -11.353 10.063 1.00 91.38 70 ARG A CA 1
ATOM 599 C C . ARG A 1 70 ? -19.338 -12.582 9.632 1.00 91.38 70 ARG A C 1
ATOM 601 O O . ARG A 1 70 ? -20.376 -12.855 10.229 1.00 91.38 70 ARG A O 1
ATOM 608 N N . HIS A 1 71 ? -18.848 -13.324 8.641 1.00 93.50 71 HIS A N 1
ATOM 609 C CA . HIS A 1 71 ? -19.472 -14.566 8.179 1.00 93.50 71 HIS A CA 1
ATOM 610 C C . HIS A 1 71 ? -19.542 -15.632 9.277 1.00 93.50 71 HIS A C 1
ATOM 612 O O . HIS A 1 71 ? -20.482 -16.419 9.305 1.00 93.50 71 HIS A O 1
ATOM 618 N N . ASN A 1 72 ? -18.587 -15.621 10.209 1.00 94.31 72 ASN A N 1
ATOM 619 C CA . ASN A 1 72 ? -18.556 -16.513 11.367 1.00 94.31 72 ASN A CA 1
ATOM 620 C C . ASN A 1 72 ? -19.264 -15.939 12.610 1.00 94.31 72 ASN A C 1
ATOM 622 O O . ASN A 1 72 ? -19.130 -16.498 13.695 1.00 94.31 72 ASN A O 1
ATOM 626 N N . PHE A 1 73 ? -19.992 -14.823 12.477 1.00 90.56 73 PHE A N 1
ATOM 627 C CA . PHE A 1 73 ? -20.688 -14.137 13.575 1.00 90.56 73 PHE A CA 1
ATOM 628 C C . PHE A 1 73 ? -19.779 -13.750 14.757 1.00 90.56 73 PHE A C 1
ATOM 630 O O . PHE A 1 73 ? -20.234 -13.629 15.895 1.00 90.56 73 PHE A O 1
ATOM 637 N N . LEU A 1 74 ? -18.489 -13.526 14.497 1.00 91.19 74 LEU A N 1
ATOM 638 C CA . LEU A 1 74 ? -17.529 -13.092 15.507 1.00 91.19 74 LEU A CA 1
ATOM 639 C C . LEU A 1 74 ? -17.591 -11.570 15.687 1.00 91.19 74 LEU A C 1
ATOM 641 O O . LEU A 1 74 ? -17.688 -10.811 14.720 1.00 91.19 74 LEU A O 1
ATOM 645 N N . SER A 1 75 ? -17.493 -11.114 16.938 1.00 90.31 75 SER A N 1
ATOM 646 C CA . SER A 1 75 ? -17.321 -9.691 17.243 1.00 90.31 75 SER A CA 1
ATOM 647 C C . SER A 1 75 ? -15.914 -9.250 16.850 1.00 90.31 75 SER A C 1
ATOM 649 O O . SER A 1 75 ? -14.935 -9.873 17.258 1.00 90.31 75 SER A O 1
ATOM 651 N N . VAL A 1 76 ? -15.813 -8.165 16.081 1.00 92.25 76 VAL A N 1
ATOM 652 C CA . VAL A 1 76 ? -14.534 -7.563 15.690 1.00 92.25 76 VAL A CA 1
ATOM 653 C C . VAL A 1 76 ? -14.420 -6.191 16.328 1.00 92.25 76 VAL A C 1
ATOM 655 O O . VAL A 1 76 ? -15.274 -5.326 16.119 1.00 92.25 76 VAL A O 1
ATOM 658 N N . HIS A 1 77 ? -13.343 -5.977 17.074 1.00 92.25 77 HIS A N 1
ATOM 659 C CA . HIS A 1 77 ? -13.033 -4.687 17.666 1.00 92.25 77 HIS A CA 1
ATOM 660 C C . HIS A 1 77 ? -11.952 -3.953 16.870 1.00 92.25 77 HIS A C 1
ATOM 662 O O . HIS A 1 77 ? -11.171 -4.533 16.115 1.00 92.25 77 HIS A O 1
ATOM 668 N N . ASP A 1 78 ? -11.857 -2.642 17.090 1.00 93.75 78 ASP A N 1
ATOM 669 C CA . ASP A 1 78 ? -10.846 -1.782 16.466 1.00 93.75 78 ASP A CA 1
ATOM 670 C C . ASP A 1 78 ? -9.407 -2.284 16.709 1.00 93.75 78 ASP A C 1
ATOM 672 O O . ASP A 1 78 ? -8.534 -2.124 15.851 1.00 93.75 78 ASP A O 1
ATOM 676 N N . ILE A 1 79 ? -9.153 -2.925 17.857 1.00 94.38 79 ILE A N 1
ATOM 677 C CA . ILE A 1 79 ? -7.854 -3.531 18.176 1.00 94.38 79 ILE A CA 1
ATOM 678 C C . ILE A 1 79 ? -7.518 -4.716 17.260 1.00 94.38 79 ILE A C 1
ATOM 680 O O . ILE A 1 79 ? -6.351 -4.901 16.913 1.00 94.38 79 ILE A O 1
ATOM 684 N N . ASP A 1 80 ? -8.515 -5.485 16.824 1.00 94.75 80 ASP A N 1
ATOM 685 C CA . ASP A 1 80 ? -8.322 -6.648 15.955 1.00 94.75 80 ASP A CA 1
ATOM 686 C C . ASP A 1 80 ? -7.946 -6.201 14.544 1.00 94.75 80 ASP A C 1
ATOM 688 O O . ASP A 1 80 ? -6.949 -6.670 13.991 1.00 94.75 80 ASP A O 1
ATOM 692 N N . LEU A 1 81 ? -8.638 -5.180 14.025 1.00 95.88 81 LEU A N 1
ATOM 693 C CA . LEU A 1 81 ? -8.309 -4.545 12.745 1.00 95.88 81 LEU A CA 1
ATOM 694 C C . LEU A 1 81 ? -6.863 -4.026 12.728 1.00 95.88 81 LEU A C 1
ATOM 696 O O . LEU A 1 81 ? -6.121 -4.245 11.766 1.00 95.88 81 LEU A O 1
ATOM 700 N N . ARG A 1 82 ? -6.417 -3.388 13.820 1.00 96.69 82 ARG A N 1
ATOM 701 C CA . ARG A 1 82 ? -5.019 -2.941 13.956 1.00 96.69 82 ARG A CA 1
ATOM 702 C C . ARG A 1 82 ? -4.047 -4.109 13.988 1.00 96.69 82 ARG A C 1
ATOM 704 O O . ARG A 1 82 ? -3.009 -4.051 13.329 1.00 96.69 82 ARG A O 1
ATOM 711 N N . ARG A 1 83 ? -4.360 -5.170 14.737 1.00 96.88 83 ARG A N 1
ATOM 712 C CA . ARG A 1 83 ? -3.511 -6.367 14.831 1.00 96.88 83 ARG A CA 1
ATOM 713 C C . ARG A 1 83 ? -3.337 -7.031 13.469 1.00 96.88 83 ARG A C 1
ATOM 715 O O . ARG A 1 83 ? -2.201 -7.340 13.107 1.00 96.88 83 ARG A O 1
ATOM 722 N N . TRP A 1 84 ? -4.412 -7.193 12.698 1.00 97.56 84 TRP A N 1
ATOM 723 C CA . TRP A 1 84 ? -4.351 -7.729 11.336 1.00 97.56 84 TRP A CA 1
ATOM 724 C C . TRP A 1 84 ? -3.526 -6.833 10.412 1.00 97.56 84 TRP A C 1
ATOM 726 O O . TRP A 1 84 ? -2.639 -7.329 9.714 1.00 97.56 84 TRP A O 1
ATOM 736 N N . GLY A 1 85 ? -3.722 -5.514 10.487 1.00 96.69 85 GLY A N 1
ATOM 737 C CA . GLY A 1 85 ? -2.944 -4.558 9.700 1.00 96.69 85 GLY A CA 1
ATOM 738 C C . GLY A 1 85 ? -1.445 -4.636 9.999 1.00 96.69 85 GLY A C 1
ATOM 739 O O . GLY A 1 85 ? -0.624 -4.762 9.092 1.00 96.69 85 GLY A O 1
ATOM 740 N N . LEU A 1 86 ? -1.071 -4.629 11.282 1.00 96.69 86 LEU A N 1
ATOM 741 C CA . LEU A 1 86 ? 0.325 -4.735 11.723 1.00 96.69 86 LEU A CA 1
ATOM 742 C C . LEU A 1 86 ? 0.943 -6.101 11.412 1.00 96.69 86 LEU A C 1
ATOM 744 O O . LEU A 1 86 ? 2.150 -6.194 11.183 1.00 96.69 86 LEU A O 1
ATOM 748 N N . LYS A 1 87 ? 0.150 -7.176 11.432 1.00 96.81 87 LYS A N 1
ATOM 749 C CA . LYS A 1 87 ? 0.598 -8.507 11.009 1.00 96.81 87 LYS A CA 1
ATOM 750 C C . LYS A 1 87 ? 0.965 -8.482 9.526 1.00 96.81 87 LYS A C 1
ATOM 752 O O . LYS A 1 87 ? 2.098 -8.815 9.185 1.00 96.81 87 LYS A O 1
ATOM 757 N N . LYS A 1 88 ? 0.068 -7.993 8.665 1.00 96.12 88 LYS A N 1
ATOM 758 C CA . LYS A 1 88 ? 0.319 -7.959 7.220 1.00 96.12 88 LYS A CA 1
ATOM 759 C C . LYS A 1 88 ? 1.443 -7.008 6.830 1.00 96.12 88 LYS A C 1
ATOM 761 O O . LYS A 1 88 ? 2.267 -7.330 5.978 1.00 96.12 88 LYS A O 1
ATOM 766 N N . ALA A 1 89 ? 1.537 -5.859 7.492 1.00 95.12 89 ALA A N 1
ATOM 767 C CA . ALA A 1 89 ? 2.627 -4.921 7.261 1.00 95.12 89 ALA A CA 1
ATOM 768 C C . ALA A 1 89 ? 4.003 -5.521 7.595 1.00 95.12 89 ALA A C 1
ATOM 770 O O . ALA A 1 89 ? 4.969 -5.257 6.877 1.00 95.12 89 ALA A O 1
ATOM 771 N N . ARG A 1 90 ? 4.093 -6.361 8.637 1.00 94.31 90 ARG A N 1
ATOM 772 C CA . ARG A 1 90 ? 5.321 -7.101 8.964 1.00 94.31 90 ARG A CA 1
ATOM 773 C C . ARG A 1 90 ? 5.694 -8.101 7.870 1.00 94.31 90 ARG A C 1
ATOM 775 O O . ARG A 1 90 ? 6.859 -8.129 7.485 1.00 94.31 90 ARG A O 1
ATOM 782 N N . GLU A 1 91 ? 4.724 -8.837 7.325 1.00 93.38 91 GLU A N 1
ATOM 783 C CA . GLU A 1 91 ? 4.940 -9.748 6.185 1.00 93.38 91 GLU A CA 1
ATOM 784 C C . GLU A 1 91 ? 5.449 -9.008 4.935 1.00 93.38 91 GLU A C 1
ATOM 786 O O . GLU A 1 91 ? 6.319 -9.502 4.228 1.00 93.38 91 GLU A O 1
ATOM 791 N N . LEU A 1 92 ? 4.953 -7.792 4.677 1.00 90.75 92 LEU A N 1
ATOM 792 C CA . LEU A 1 92 ? 5.346 -6.970 3.521 1.00 90.75 92 LEU A CA 1
ATOM 793 C C . LEU A 1 92 ? 6.602 -6.106 3.760 1.00 90.75 92 LEU A C 1
ATOM 795 O O . LEU A 1 92 ? 6.972 -5.283 2.906 1.00 90.75 92 LEU A O 1
ATOM 799 N N . HIS A 1 93 ? 7.248 -6.275 4.919 1.00 89.56 93 HIS A N 1
ATOM 800 C CA . HIS A 1 93 ? 8.393 -5.493 5.393 1.00 89.56 93 HIS A CA 1
ATOM 801 C C . HIS A 1 93 ? 8.149 -3.971 5.402 1.00 89.56 93 HIS A C 1
ATOM 803 O O . HIS A 1 93 ? 9.057 -3.176 5.139 1.00 89.56 93 HIS A O 1
ATOM 809 N N . LEU A 1 94 ? 6.920 -3.539 5.701 1.00 90.00 94 LEU A N 1
ATOM 810 C CA . LEU A 1 94 ? 6.537 -2.127 5.742 1.00 90.00 94 LEU A CA 1
ATOM 811 C C . LEU A 1 94 ? 6.752 -1.547 7.146 1.00 90.00 94 LEU A C 1
ATOM 813 O O . LEU A 1 94 ? 5.827 -1.446 7.945 1.00 90.00 94 LEU A O 1
ATOM 817 N N . LYS A 1 95 ? 8.002 -1.168 7.441 1.00 85.44 95 LYS A N 1
ATOM 818 C CA . LYS A 1 95 ? 8.434 -0.711 8.778 1.00 85.44 95 LYS A CA 1
ATOM 819 C C . LYS A 1 95 ? 7.709 0.543 9.281 1.00 85.44 95 LYS A C 1
ATOM 821 O O . LYS A 1 95 ? 7.515 0.686 10.480 1.00 85.44 95 LYS A O 1
ATOM 826 N N . ASP A 1 96 ? 7.280 1.416 8.373 1.00 90.19 96 ASP A N 1
ATOM 827 C CA . ASP A 1 96 ? 6.640 2.690 8.731 1.00 90.19 96 ASP A CA 1
ATOM 828 C C . ASP A 1 96 ? 5.138 2.557 9.041 1.00 90.19 96 ASP A C 1
ATOM 830 O O . ASP A 1 96 ? 4.478 3.553 9.333 1.00 90.19 96 ASP A O 1
ATOM 834 N N . PHE A 1 97 ? 4.546 1.369 8.882 1.00 93.06 97 PHE A N 1
ATOM 835 C CA . PHE A 1 97 ? 3.113 1.195 9.099 1.00 93.06 97 PHE A CA 1
ATOM 836 C C . PHE A 1 97 ? 2.802 1.049 10.586 1.00 93.06 97 PHE A C 1
ATOM 838 O O . PHE A 1 97 ? 3.230 0.088 11.219 1.00 93.06 97 PHE A O 1
ATOM 845 N N . GLN A 1 98 ? 2.006 1.971 11.125 1.00 91.56 98 GLN A N 1
ATOM 846 C CA . GLN A 1 98 ? 1.681 2.008 12.555 1.00 91.56 98 GLN A CA 1
ATOM 847 C C . GLN A 1 98 ? 0.214 1.699 12.877 1.00 91.56 98 GLN A C 1
ATOM 849 O O . GLN A 1 98 ? -0.161 1.770 14.042 1.00 91.56 98 GLN A O 1
ATOM 854 N N . ALA A 1 99 ? -0.619 1.379 11.877 1.00 93.94 99 ALA A N 1
ATOM 855 C CA . ALA A 1 99 ? -2.066 1.188 12.058 1.00 93.94 99 ALA A CA 1
ATOM 856 C C . ALA A 1 99 ? -2.704 2.285 12.943 1.00 93.94 99 ALA A C 1
ATOM 858 O O . ALA A 1 99 ? -3.428 1.996 13.896 1.00 93.94 99 ALA A O 1
ATOM 859 N N . SER A 1 100 ? -2.368 3.549 12.661 1.00 95.38 100 SER A N 1
ATOM 860 C CA . SER A 1 100 ? -2.778 4.701 13.469 1.00 95.38 100 SER A CA 1
ATOM 861 C C . SER A 1 100 ? -4.297 4.890 13.491 1.00 95.38 100 SER A C 1
ATOM 863 O O . SER A 1 100 ? -5.006 4.392 12.614 1.00 95.38 100 SER A O 1
ATOM 865 N N . GLU A 1 101 ? -4.796 5.681 14.446 1.00 94.44 101 GLU A N 1
ATOM 866 C CA . GLU A 1 101 ? -6.217 6.070 14.513 1.00 94.44 101 GLU A CA 1
ATOM 867 C C . GLU A 1 101 ? -6.726 6.621 13.178 1.00 94.44 101 GLU A C 1
ATOM 869 O O . GLU A 1 101 ? -7.774 6.214 12.683 1.00 94.44 101 GLU A O 1
ATOM 874 N N . GLY A 1 102 ? -5.938 7.494 12.542 1.00 95.62 102 GLY A N 1
ATOM 875 C CA . GLY A 1 102 ? -6.282 8.059 11.240 1.00 95.62 102 GLY A CA 1
ATOM 876 C C . GLY A 1 102 ? -6.335 7.007 10.130 1.00 95.62 102 GLY A C 1
ATOM 877 O O . GLY A 1 102 ? -7.211 7.071 9.268 1.00 95.62 102 GLY A O 1
ATOM 878 N N . TRP A 1 103 ? -5.437 6.016 10.136 1.00 95.56 103 TRP A N 1
ATOM 879 C CA . TRP A 1 103 ? -5.518 4.911 9.177 1.00 95.56 103 TRP A CA 1
ATOM 880 C C . TRP A 1 103 ? -6.777 4.072 9.409 1.00 95.56 103 TRP A C 1
ATOM 882 O O . TRP A 1 103 ? -7.497 3.797 8.451 1.00 95.56 103 TRP A O 1
ATOM 892 N N . LEU A 1 104 ? -7.070 3.727 10.664 1.00 95.88 104 LEU A N 1
ATOM 893 C CA . LEU A 1 104 ? -8.227 2.917 11.031 1.00 95.88 104 LEU A CA 1
ATOM 894 C C . LEU A 1 104 ? -9.552 3.618 10.705 1.00 95.88 104 LEU A C 1
ATOM 896 O O . LEU A 1 104 ? -10.469 2.991 10.178 1.00 95.88 104 LEU A O 1
ATOM 900 N N . TRP A 1 105 ? -9.655 4.916 10.990 1.00 95.00 105 TRP A N 1
ATOM 901 C CA . TRP A 1 105 ? -10.828 5.715 10.640 1.00 95.00 105 TRP A CA 1
ATOM 902 C C . TRP A 1 105 ? -11.064 5.710 9.127 1.00 95.00 105 TRP A C 1
ATOM 904 O O . TRP A 1 105 ? -12.160 5.387 8.673 1.00 95.00 105 TRP A O 1
ATOM 914 N N . ASN A 1 106 ? -10.014 5.961 8.339 1.00 95.31 106 ASN A N 1
ATOM 915 C CA . ASN A 1 106 ? -10.096 5.921 6.880 1.00 95.31 106 ASN A CA 1
ATOM 916 C C . ASN A 1 106 ? -10.418 4.517 6.345 1.00 95.31 106 ASN A C 1
ATOM 918 O O . ASN A 1 106 ? -11.156 4.398 5.373 1.00 95.31 106 ASN A O 1
ATOM 922 N N . PHE 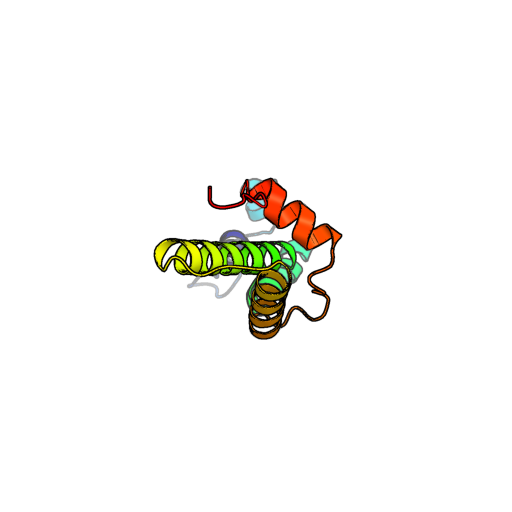A 1 107 ? -9.873 3.463 6.958 1.00 95.62 107 PHE A N 1
ATOM 923 C CA . PHE A 1 107 ? -10.184 2.072 6.623 1.00 95.62 107 PHE A CA 1
ATOM 924 C C . PHE A 1 107 ? -11.678 1.790 6.812 1.00 95.62 107 PHE A C 1
ATOM 926 O O . PHE A 1 107 ? -12.350 1.362 5.877 1.00 95.62 107 PHE A O 1
ATOM 933 N N . LYS A 1 108 ? -12.224 2.119 7.990 1.00 94.56 108 LYS A N 1
ATOM 934 C CA . LYS A 1 108 ? -13.650 1.943 8.287 1.00 94.56 108 LYS A CA 1
ATOM 935 C C . LYS A 1 108 ? -14.536 2.751 7.344 1.00 94.56 108 LYS A C 1
ATOM 937 O O . LYS A 1 108 ? -15.528 2.226 6.852 1.00 94.56 108 LYS A O 1
ATOM 942 N N . TYR A 1 109 ? -14.152 3.993 7.051 1.00 94.75 109 TYR A N 1
ATOM 943 C CA . TYR A 1 109 ? -14.875 4.852 6.117 1.00 94.75 109 TYR A CA 1
ATOM 944 C C . TYR A 1 109 ? -14.895 4.278 4.691 1.00 94.75 109 TYR A C 1
ATOM 946 O O . TYR A 1 109 ? -15.962 4.188 4.092 1.00 94.75 109 TYR A O 1
ATOM 954 N N . ARG A 1 110 ? -13.742 3.829 4.165 1.00 94.62 110 ARG A N 1
ATOM 955 C CA . ARG A 1 110 ? -13.639 3.216 2.826 1.00 94.62 110 ARG A CA 1
ATOM 956 C C . ARG A 1 110 ? -14.529 1.983 2.667 1.00 94.62 110 ARG A C 1
ATOM 958 O O . ARG A 1 110 ? -15.115 1.806 1.606 1.00 94.62 110 ARG A O 1
ATOM 965 N N . HIS A 1 111 ? -14.620 1.165 3.712 1.00 93.94 111 HIS A N 1
ATOM 966 C CA . HIS A 1 111 ? -15.345 -0.111 3.699 1.00 93.94 111 HIS A CA 1
ATOM 967 C C . HIS A 1 111 ? -16.752 -0.030 4.308 1.00 93.94 111 HIS A C 1
ATOM 969 O O . HIS A 1 111 ? -17.403 -1.052 4.500 1.00 93.94 111 HIS A O 1
ATOM 975 N N . GLY A 1 112 ? -17.235 1.170 4.652 1.00 91.25 112 GLY A N 1
ATOM 976 C CA . GLY A 1 112 ? -18.567 1.360 5.240 1.00 91.25 112 GLY A CA 1
ATOM 977 C C . GLY A 1 112 ? -18.770 0.654 6.589 1.00 91.25 112 GLY A C 1
ATOM 978 O O . GLY A 1 112 ? -19.899 0.327 6.962 1.00 91.25 112 GLY A O 1
ATOM 979 N N . ILE A 1 113 ? -17.687 0.398 7.328 1.00 90.62 113 ILE A N 1
ATOM 980 C CA . ILE A 1 113 ? -17.724 -0.293 8.616 1.00 90.62 113 ILE A CA 1
ATOM 981 C C . ILE A 1 113 ? -18.125 0.716 9.690 1.00 90.62 113 ILE A C 1
ATOM 983 O O . ILE A 1 113 ? -17.393 1.653 10.010 1.00 90.62 113 ILE A O 1
ATOM 987 N N . CYS A 1 114 ? -19.288 0.502 10.291 1.00 82.75 114 CYS A N 1
ATOM 988 C CA . CYS A 1 114 ? -19.750 1.265 11.443 1.00 82.75 114 CYS A CA 1
ATOM 989 C C . CYS A 1 114 ? -19.953 0.331 12.632 1.00 82.75 114 CYS A C 1
ATOM 991 O O . CYS A 1 114 ? -20.343 -0.825 12.459 1.00 82.75 114 CYS A O 1
ATOM 993 N N . SER A 1 115 ? -19.752 0.857 13.842 1.00 70.44 115 SER A N 1
ATOM 994 C CA . SER A 1 115 ? -20.207 0.166 15.046 1.00 70.44 115 SER A CA 1
ATOM 995 C C . SER A 1 115 ? -21.731 0.100 15.000 1.00 70.44 115 SER A C 1
ATOM 997 O O . SER A 1 115 ? -22.406 1.128 15.061 1.00 70.44 115 SER A O 1
ATOM 999 N N . ARG A 1 116 ? -22.276 -1.100 14.814 1.00 65.62 116 ARG A N 1
ATOM 1000 C CA . ARG A 1 116 ? -23.714 -1.356 14.883 1.00 65.62 116 ARG A CA 1
ATOM 1001 C C . ARG A 1 116 ? -23.934 -2.335 16.018 1.00 65.62 116 ARG A C 1
ATOM 1003 O O . ARG A 1 116 ? -23.423 -3.451 15.974 1.00 65.62 116 ARG A O 1
ATOM 1010 N N . ARG A 1 117 ? -24.684 -1.908 17.034 1.00 59.97 117 ARG A N 1
ATOM 1011 C CA . ARG A 1 117 ? -25.205 -2.823 18.047 1.00 59.97 117 ARG A CA 1
ATOM 1012 C C . ARG A 1 117 ? -26.120 -3.810 17.325 1.00 59.97 117 ARG A C 1
ATOM 1014 O O . ARG A 1 117 ? -27.021 -3.371 16.617 1.00 59.97 117 ARG A O 1
ATOM 1021 N N . ILE A 1 118 ? -25.870 -5.106 17.476 1.00 60.47 118 ILE A N 1
ATOM 1022 C CA . ILE A 1 118 ? -26.816 -6.131 17.030 1.00 60.47 118 ILE A CA 1
ATOM 1023 C C . ILE A 1 118 ? -28.025 -5.994 17.965 1.00 60.47 118 ILE A C 1
ATOM 1025 O O . ILE A 1 118 ? -27.884 -6.190 19.172 1.00 60.47 118 ILE A O 1
ATOM 1029 N N . THR A 1 119 ? -29.142 -5.497 17.434 1.00 44.00 119 THR A N 1
ATOM 1030 C CA . THR A 1 119 ? -30.443 -5.408 18.119 1.00 44.00 119 THR A CA 1
ATOM 1031 C C . THR A 1 119 ? -31.251 -6.662 17.893 1.00 44.00 119 THR A C 1
ATOM 1033 O O . THR A 1 119 ? -31.222 -7.133 16.733 1.00 44.00 119 THR A O 1
#

Foldseek 3Di:
DVVLLCQQQDADPPPRHGPDDVVVSCVVVVVQPDPVVSVVVVVQVVLVHDPVVLLVVLLVQLVVVVVVCVVVVHDDDLVNSQVSSVVSCVVSVVPPDRSDPVVSVVSCVVVVNDDDDPD

Sequence (119 aa):
MKRVVDYYDEINPITGKRKRKWQTVKHRFQRVPNPQCITRFRKYIEAGGTKKQKIDDVDIYVYDQFEHARHNFLSVHDIDLRRWGLKKARELHLKDFQASEGWLWNFKYRHGICSRRIT